Protein AF-A0A0F2PY92-F1 (afdb_monomer_lite)

pLDDT: mean 72.22, std 13.92, range [36.56, 88.12]

Foldseek 3Di:
DALLVVLLVCLVVPVVLLVVLLVVALPLQVNQVVSVVVPRDDHSVRLVVQLVVVHRNNSVVSNCSNVVVDPDDDDD

Secondary structure (DSSP, 8-state):
--HHHHHHHHHHH-HHHHHHHHHHTT-HHHHHHHHHHHT----HHHHHHHHHTT-TT-HHHHHHHHTT--SS----

Sequence (76 aa):
MSEIKRFNEDLSKNKELLEEVKKLGNDVAKIVAYANSKGYNFTVADVDANAKKGGELSGEELDKVAGGFVIGAIVA

Structure (mmCIF, N/CA/C/O backbone):
data_AF-A0A0F2PY92-F1
#
_entry.id   AF-A0A0F2PY92-F1
#
loop_
_atom_site.group_PDB
_atom_site.id
_atom_site.type_symbol
_atom_site.label_atom_id
_atom_site.label_alt_id
_atom_site.label_comp_id
_atom_site.label_asym_id
_atom_site.label_entity_id
_atom_site.label_seq_id
_atom_site.pdbx_PDB_ins_code
_atom_site.Cartn_x
_atom_site.Cartn_y
_atom_site.Cartn_z
_atom_site.occupancy
_atom_site.B_iso_or_equiv
_atom_site.auth_seq_id
_atom_site.auth_comp_id
_atom_site.auth_asym_id
_atom_site.auth_atom_id
_atom_site.pdbx_PDB_model_num
ATOM 1 N N . MET A 1 1 ? 5.952 18.104 -1.288 1.00 51.22 1 MET A N 1
ATOM 2 C CA . MET A 1 1 ? 5.978 16.829 -0.539 1.00 51.22 1 MET A CA 1
ATOM 3 C C . MET A 1 1 ? 5.696 15.729 -1.542 1.00 51.22 1 MET A C 1
ATOM 5 O O . MET A 1 1 ? 4.706 15.859 -2.248 1.00 51.22 1 MET A O 1
ATOM 9 N N . SER A 1 2 ? 6.568 14.729 -1.669 1.00 73.56 2 SER A N 1
ATOM 10 C CA . SER A 1 2 ? 6.336 13.600 -2.582 1.00 73.56 2 SER A CA 1
ATOM 11 C C . SER A 1 2 ? 5.187 12.738 -2.063 1.00 73.56 2 SER A C 1
ATOM 13 O O . SER A 1 2 ? 5.054 12.558 -0.852 1.00 73.56 2 SER A O 1
ATOM 15 N N . GLU A 1 3 ? 4.353 12.201 -2.950 1.00 81.44 3 GLU A N 1
ATOM 16 C CA . GLU A 1 3 ? 3.217 11.363 -2.540 1.00 81.44 3 GLU A CA 1
ATOM 17 C C . GLU A 1 3 ? 3.660 10.084 -1.834 1.00 81.44 3 GLU A C 1
ATOM 19 O O . GLU A 1 3 ? 3.005 9.653 -0.891 1.00 81.44 3 GLU A O 1
ATOM 24 N N . ILE A 1 4 ? 4.841 9.579 -2.192 1.00 78.06 4 ILE A N 1
ATOM 25 C CA . ILE A 1 4 ? 5.551 8.510 -1.486 1.00 78.06 4 ILE A CA 1
ATOM 26 C C . ILE A 1 4 ? 5.729 8.825 0.006 1.00 78.06 4 ILE A C 1
ATOM 28 O O . ILE A 1 4 ? 5.430 7.995 0.859 1.00 78.06 4 ILE A O 1
ATOM 32 N N . LYS A 1 5 ? 6.163 10.045 0.337 1.00 78.44 5 LYS A N 1
ATOM 33 C CA . LYS A 1 5 ? 6.391 10.484 1.721 1.00 78.44 5 LYS A CA 1
ATOM 34 C C . LYS A 1 5 ? 5.089 10.546 2.512 1.00 78.44 5 LYS A C 1
ATOM 36 O O . LYS A 1 5 ? 5.028 10.128 3.665 1.00 78.44 5 LYS A O 1
ATOM 41 N N . ARG A 1 6 ? 4.025 11.035 1.870 1.00 83.00 6 ARG A N 1
ATOM 42 C CA . ARG A 1 6 ? 2.683 11.083 2.460 1.00 83.00 6 ARG A CA 1
ATOM 43 C C . ARG A 1 6 ? 2.128 9.676 2.681 1.00 83.00 6 ARG A C 1
ATOM 45 O O . ARG A 1 6 ? 1.583 9.416 3.743 1.00 83.00 6 ARG A O 1
ATOM 52 N N . PHE A 1 7 ? 2.328 8.771 1.724 1.00 83.12 7 PHE A N 1
ATOM 53 C CA . PHE A 1 7 ? 1.959 7.364 1.847 1.00 83.12 7 PHE A CA 1
ATOM 54 C C .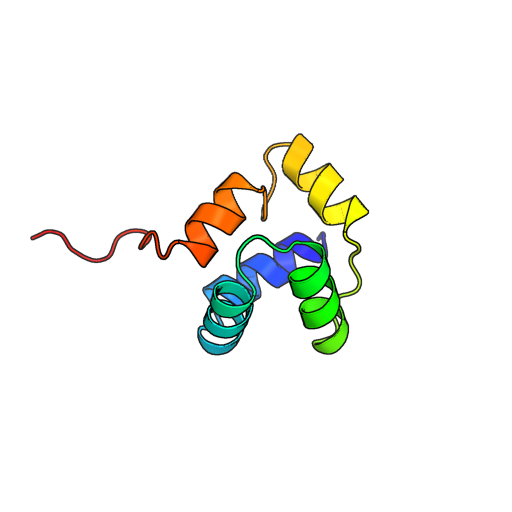 PHE A 1 7 ? 2.723 6.665 2.974 1.00 83.12 7 PHE A C 1
ATOM 56 O O . PHE A 1 7 ? 2.114 5.945 3.752 1.00 83.12 7 PHE A O 1
ATOM 63 N N . ASN A 1 8 ? 4.025 6.921 3.126 1.00 78.25 8 ASN A N 1
ATOM 64 C CA . ASN A 1 8 ? 4.831 6.335 4.199 1.00 78.25 8 ASN A CA 1
ATOM 65 C C . ASN A 1 8 ? 4.425 6.847 5.598 1.00 78.25 8 ASN A C 1
ATOM 67 O O . ASN A 1 8 ? 4.336 6.076 6.558 1.00 78.25 8 ASN A O 1
ATOM 71 N N . GLU A 1 9 ? 4.109 8.142 5.717 1.00 81.56 9 GLU A N 1
ATOM 72 C CA . GLU A 1 9 ? 3.510 8.686 6.943 1.00 81.56 9 GLU A CA 1
ATOM 73 C C . GLU A 1 9 ? 2.152 8.049 7.240 1.00 81.56 9 GLU A C 1
ATOM 75 O O . GLU A 1 9 ? 1.874 7.699 8.388 1.00 81.56 9 GLU A O 1
ATOM 80 N N . ASP A 1 10 ? 1.313 7.875 6.220 1.00 83.75 10 ASP A N 1
ATOM 81 C CA . ASP A 1 10 ? 0.024 7.212 6.366 1.00 83.75 10 ASP A CA 1
ATOM 82 C C . ASP A 1 10 ? 0.174 5.743 6.742 1.00 83.75 10 ASP A C 1
ATOM 84 O O . ASP A 1 10 ? -0.544 5.292 7.617 1.00 83.75 10 ASP A O 1
ATOM 88 N N . LEU A 1 11 ? 1.134 5.004 6.188 1.00 78.44 11 LEU A N 1
ATOM 89 C CA . LEU A 1 11 ? 1.437 3.636 6.619 1.00 78.44 11 LEU A CA 1
ATOM 90 C C . LEU A 1 11 ? 1.840 3.588 8.096 1.00 78.44 11 LEU A C 1
ATOM 92 O O . LEU A 1 11 ? 1.412 2.704 8.834 1.00 78.44 11 LEU A O 1
ATOM 96 N N . SER A 1 12 ? 2.620 4.568 8.551 1.00 76.06 12 SER A N 1
ATOM 97 C CA . SER A 1 12 ? 3.039 4.659 9.954 1.00 76.06 12 SER A CA 1
ATOM 98 C C . SER A 1 12 ? 1.886 5.030 10.897 1.00 76.06 12 SER A C 1
ATOM 100 O O . SER A 1 12 ? 1.886 4.625 12.061 1.00 76.06 12 SER A O 1
ATOM 102 N N . LYS A 1 13 ? 0.894 5.791 10.416 1.00 81.19 13 LYS A N 1
ATOM 103 C CA . LYS A 1 13 ? -0.268 6.245 11.204 1.00 81.19 13 LYS A CA 1
ATOM 104 C C . LYS A 1 13 ? -1.475 5.306 11.108 1.00 81.19 13 LYS A C 1
ATOM 106 O O . LYS A 1 13 ? -2.205 5.154 12.084 1.00 81.19 13 LYS A O 1
ATOM 111 N N . ASN A 1 14 ? -1.674 4.658 9.964 1.00 81.88 14 ASN A N 1
ATOM 112 C CA . ASN A 1 14 ? -2.792 3.778 9.644 1.00 81.88 14 ASN A CA 1
ATOM 113 C C . ASN A 1 14 ? -2.324 2.322 9.592 1.00 81.88 14 ASN A C 1
ATOM 115 O O . ASN A 1 14 ? -1.893 1.811 8.558 1.00 81.88 14 ASN A O 1
ATOM 119 N N . LYS A 1 15 ? -2.488 1.627 10.723 1.00 79.38 15 LYS A N 1
ATOM 120 C CA . LYS A 1 15 ? -2.138 0.204 10.870 1.00 79.38 15 LYS A CA 1
ATOM 121 C C . LYS A 1 15 ? -2.832 -0.701 9.855 1.00 79.38 15 LYS A C 1
ATOM 123 O O . LYS A 1 15 ? -2.216 -1.640 9.377 1.00 79.38 15 LYS A O 1
ATOM 128 N N . GLU A 1 16 ? -4.076 -0.400 9.497 1.00 82.62 16 GLU A N 1
ATOM 129 C CA . GLU A 1 16 ? -4.829 -1.170 8.500 1.00 82.62 16 GLU A CA 1
ATOM 130 C C . GLU A 1 16 ? -4.186 -1.058 7.106 1.00 82.62 16 GLU A C 1
ATOM 132 O O . GLU A 1 16 ? -4.058 -2.031 6.370 1.00 82.62 16 GLU A O 1
ATOM 137 N N . LEU A 1 17 ? -3.686 0.134 6.774 1.00 80.00 17 LEU A N 1
ATOM 138 C CA . LEU A 1 17 ? -2.979 0.414 5.527 1.00 80.00 17 LEU A CA 1
ATOM 139 C C . LEU A 1 17 ? -1.621 -0.305 5.502 1.00 80.00 17 LEU A C 1
ATOM 141 O O . LEU A 1 17 ? -1.262 -0.906 4.490 1.00 80.00 17 LEU A O 1
ATOM 145 N N . LEU A 1 18 ? -0.918 -0.306 6.639 1.00 80.75 18 LEU A N 1
ATOM 146 C CA . LEU A 1 18 ? 0.317 -1.060 6.853 1.00 80.75 18 LEU A CA 1
ATOM 147 C C . LEU A 1 18 ? 0.106 -2.573 6.736 1.00 80.75 18 LEU A C 1
ATOM 149 O O . LEU A 1 18 ? 0.933 -3.246 6.132 1.00 80.75 18 LEU A O 1
ATOM 153 N N . GLU A 1 19 ? -0.964 -3.122 7.310 1.00 82.12 19 GLU A N 1
ATOM 154 C CA . GLU A 1 19 ? -1.271 -4.553 7.228 1.00 82.12 19 GLU A CA 1
ATOM 155 C C . GLU A 1 19 ? -1.581 -4.994 5.802 1.00 82.12 19 GLU A C 1
ATOM 157 O O . GLU A 1 19 ? -1.093 -6.036 5.369 1.00 82.12 19 GLU A O 1
ATOM 162 N N . GLU A 1 20 ? -2.332 -4.195 5.046 1.00 82.56 20 GLU A N 1
ATOM 163 C CA . GLU A 1 20 ? -2.579 -4.488 3.636 1.00 82.56 20 GLU A CA 1
ATOM 164 C C . GLU A 1 20 ? -1.271 -4.434 2.840 1.00 82.56 20 GLU A C 1
ATOM 166 O O . GLU A 1 20 ? -0.952 -5.390 2.142 1.00 82.56 20 GLU A O 1
ATOM 171 N N . VAL A 1 21 ? -0.436 -3.405 3.022 1.00 79.12 21 VAL A N 1
ATOM 172 C CA . VAL A 1 21 ? 0.894 -3.350 2.384 1.00 79.12 21 VAL A CA 1
ATOM 173 C C . VAL A 1 21 ? 1.790 -4.520 2.807 1.00 79.12 21 VAL A C 1
ATOM 175 O O . VAL A 1 21 ? 2.459 -5.109 1.961 1.00 79.12 21 VAL A O 1
ATOM 178 N N . LYS A 1 22 ? 1.743 -4.943 4.074 1.00 78.38 22 LYS A N 1
ATOM 179 C CA . LYS A 1 22 ? 2.435 -6.145 4.567 1.00 78.38 22 LYS A CA 1
ATOM 180 C C . LYS A 1 22 ? 1.962 -7.419 3.875 1.00 78.38 22 LYS A C 1
ATOM 182 O O . LYS A 1 22 ? 2.793 -8.241 3.502 1.00 78.38 22 LYS A O 1
ATOM 187 N N 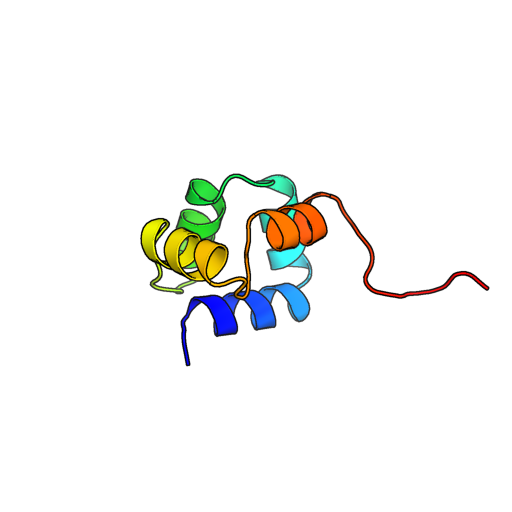. LYS A 1 23 ? 0.651 -7.579 3.674 1.00 80.88 23 LYS A N 1
ATOM 188 C CA . LYS A 1 23 ? 0.079 -8.713 2.926 1.00 80.88 23 LYS A CA 1
ATOM 189 C C . LYS A 1 23 ? 0.473 -8.687 1.454 1.00 80.88 23 LYS A C 1
ATOM 191 O O . LYS A 1 23 ? 0.634 -9.746 0.852 1.00 80.88 23 LYS A O 1
ATOM 196 N N . LEU A 1 24 ? 0.609 -7.494 0.873 1.00 79.50 24 LEU A N 1
ATOM 197 C CA . LEU A 1 24 ? 1.101 -7.316 -0.492 1.00 79.50 24 LEU A CA 1
ATOM 198 C C . LEU A 1 24 ? 2.599 -7.646 -0.604 1.00 79.50 24 LEU A C 1
ATOM 200 O O . LEU A 1 24 ? 3.043 -8.055 -1.674 1.00 79.50 24 LEU A O 1
ATOM 204 N N . GLY A 1 25 ? 3.353 -7.534 0.492 1.00 72.25 25 GLY A N 1
ATOM 205 C CA . GLY A 1 25 ? 4.766 -7.888 0.564 1.00 72.25 25 GLY A CA 1
ATOM 206 C C . GLY A 1 25 ? 5.665 -6.844 -0.099 1.00 72.25 25 GLY A C 1
ATOM 207 O O . GLY A 1 25 ? 5.362 -5.655 -0.103 1.00 72.25 25 GLY A O 1
ATOM 208 N N . ASN A 1 26 ? 6.768 -7.298 -0.699 1.00 70.75 26 ASN A N 1
ATOM 209 C CA . ASN A 1 26 ? 7.713 -6.433 -1.418 1.00 70.75 26 ASN A CA 1
ATOM 210 C C . ASN A 1 26 ? 7.294 -6.150 -2.882 1.00 70.75 26 ASN A C 1
ATOM 212 O O . ASN A 1 26 ? 8.092 -5.689 -3.698 1.00 70.75 26 ASN A O 1
ATOM 216 N N . ASP A 1 27 ? 6.042 -6.447 -3.251 1.00 80.06 27 ASP A N 1
ATOM 217 C CA . ASP A 1 27 ? 5.504 -6.180 -4.586 1.00 80.06 27 ASP A CA 1
ATOM 218 C C . ASP A 1 27 ? 5.180 -4.689 -4.756 1.00 80.06 27 ASP A C 1
ATOM 220 O O . ASP A 1 27 ? 4.041 -4.243 -4.578 1.00 80.06 27 ASP A O 1
ATOM 224 N N . VAL A 1 28 ? 6.179 -3.911 -5.177 1.00 78.12 28 VAL A N 1
ATOM 225 C CA . VAL A 1 28 ? 6.049 -2.462 -5.413 1.00 78.12 28 VAL A CA 1
ATOM 226 C C . VAL A 1 28 ? 4.864 -2.133 -6.331 1.00 78.12 28 VAL A C 1
ATOM 228 O O . VAL A 1 28 ? 4.120 -1.191 -6.075 1.00 78.12 28 VAL A O 1
ATOM 231 N N . ALA A 1 29 ? 4.624 -2.942 -7.368 1.00 83.81 29 ALA A N 1
ATOM 232 C CA . ALA A 1 29 ? 3.495 -2.758 -8.279 1.00 83.81 29 ALA A CA 1
ATOM 233 C C . ALA A 1 29 ? 2.132 -2.836 -7.573 1.00 83.81 29 ALA A C 1
ATOM 235 O O . ALA A 1 29 ? 1.245 -2.025 -7.849 1.00 83.81 29 ALA A O 1
ATOM 236 N N . LYS A 1 30 ? 1.966 -3.774 -6.633 1.00 85.94 30 LYS A N 1
ATOM 237 C CA . LYS A 1 30 ? 0.719 -3.917 -5.873 1.00 85.94 30 LYS A CA 1
ATOM 238 C C . LYS A 1 30 ? 0.563 -2.807 -4.842 1.00 85.94 30 LYS A C 1
ATOM 240 O O . LYS A 1 30 ? -0.536 -2.282 -4.691 1.00 85.94 30 LYS A O 1
ATOM 245 N N . ILE A 1 31 ? 1.652 -2.420 -4.177 1.00 81.88 31 ILE A N 1
ATOM 246 C CA . ILE A 1 31 ? 1.662 -1.317 -3.204 1.00 81.88 31 ILE A CA 1
ATOM 247 C C . ILE A 1 31 ? 1.253 -0.008 -3.886 1.00 81.88 31 ILE A C 1
ATOM 249 O O . ILE A 1 31 ? 0.391 0.707 -3.385 1.00 81.88 31 ILE A O 1
ATOM 253 N N . VAL A 1 32 ? 1.808 0.267 -5.068 1.00 84.81 32 VAL A N 1
ATOM 254 C CA . VAL A 1 32 ? 1.462 1.438 -5.884 1.00 84.81 32 VAL A CA 1
ATOM 255 C C . VAL A 1 32 ? 0.004 1.395 -6.336 1.00 84.81 32 VAL A C 1
ATOM 257 O O . VAL A 1 32 ? -0.682 2.412 -6.255 1.00 84.81 32 VAL A O 1
ATOM 260 N N . ALA A 1 33 ? -0.496 0.240 -6.782 1.00 87.88 33 ALA A N 1
ATOM 261 C CA . ALA A 1 33 ? -1.899 0.089 -7.170 1.00 87.88 33 ALA A CA 1
ATOM 262 C C . ALA A 1 33 ? -2.850 0.324 -5.982 1.00 87.88 33 ALA A C 1
ATOM 264 O O . ALA A 1 33 ? -3.854 1.025 -6.114 1.00 87.88 33 ALA A O 1
ATOM 265 N N . TYR A 1 34 ? -2.503 -0.204 -4.806 1.00 86.06 34 TYR A N 1
ATOM 266 C CA . TYR A 1 34 ? -3.252 0.013 -3.571 1.00 86.06 34 TYR A CA 1
ATOM 267 C C . TYR A 1 34 ? -3.234 1.484 -3.146 1.00 86.06 34 TYR A C 1
ATOM 269 O O . TYR A 1 34 ? -4.275 2.052 -2.817 1.00 86.06 34 TYR A O 1
ATOM 277 N N . ALA A 1 35 ? -2.073 2.134 -3.225 1.00 84.75 35 ALA A N 1
ATOM 278 C CA . ALA A 1 35 ? -1.936 3.552 -2.933 1.00 84.75 35 ALA A CA 1
ATOM 279 C C . ALA A 1 35 ? -2.749 4.421 -3.909 1.00 84.75 35 ALA A C 1
ATOM 281 O O . ALA A 1 35 ? -3.509 5.283 -3.473 1.00 84.75 35 ALA A O 1
ATOM 282 N N . ASN A 1 36 ? -2.711 4.133 -5.212 1.00 88.12 36 ASN A N 1
ATOM 283 C CA . ASN A 1 36 ? -3.572 4.803 -6.196 1.00 88.12 36 ASN A CA 1
ATOM 284 C C . ASN A 1 36 ? -5.056 4.619 -5.867 1.00 88.12 36 ASN A C 1
ATOM 286 O O . ASN A 1 36 ? -5.819 5.582 -5.911 1.00 88.12 36 ASN A O 1
ATOM 290 N N . SER A 1 37 ? -5.459 3.424 -5.427 1.00 87.31 37 SER A N 1
ATOM 291 C CA . SER A 1 37 ? -6.833 3.165 -4.986 1.00 87.31 37 SER A CA 1
ATOM 292 C C . SER A 1 37 ? -7.238 3.948 -3.729 1.00 87.31 37 SER A C 1
ATOM 294 O O . SER A 1 37 ? -8.429 4.173 -3.517 1.00 87.31 37 SER A O 1
ATOM 296 N N . LYS A 1 38 ? -6.279 4.355 -2.890 1.00 83.44 38 LYS A N 1
ATOM 297 C CA . LYS A 1 38 ? -6.499 5.213 -1.712 1.00 83.44 38 LYS A CA 1
ATOM 298 C C . LYS A 1 38 ? -6.401 6.711 -2.036 1.00 83.44 38 LYS A C 1
ATOM 300 O O . LYS A 1 38 ? -6.681 7.531 -1.166 1.00 83.44 38 LYS A O 1
ATOM 305 N N . GLY A 1 39 ? -6.044 7.064 -3.273 1.00 85.12 39 GLY A N 1
ATOM 306 C CA . GLY A 1 39 ? -5.934 8.445 -3.748 1.00 85.12 39 GLY A CA 1
ATOM 307 C C . GLY A 1 39 ? -4.516 9.021 -3.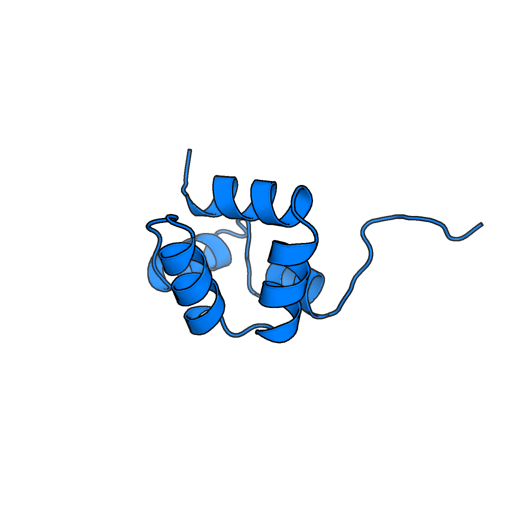752 1.00 85.12 39 GLY A C 1
ATOM 308 O O . GLY A 1 39 ? -4.381 10.237 -3.863 1.00 85.12 39 GLY A O 1
ATOM 309 N N . TYR A 1 40 ? -3.476 8.189 -3.628 1.00 84.94 40 TYR A N 1
ATOM 310 C CA . TYR A 1 40 ? -2.082 8.613 -3.805 1.00 84.94 40 TYR A CA 1
ATOM 311 C C . TYR A 1 40 ? -1.642 8.407 -5.253 1.00 84.94 40 TYR A C 1
ATOM 313 O O . TYR A 1 40 ? -1.663 7.284 -5.752 1.00 84.94 40 TYR A O 1
ATOM 321 N N . ASN A 1 41 ? -1.180 9.454 -5.922 1.00 84.94 41 ASN A N 1
ATOM 322 C CA . ASN A 1 41 ? -0.867 9.422 -7.348 1.00 84.94 41 ASN A CA 1
ATOM 323 C C . ASN A 1 41 ? 0.656 9.338 -7.599 1.00 84.94 41 ASN A C 1
ATOM 325 O O . ASN A 1 41 ? 1.294 10.225 -8.163 1.00 84.94 41 ASN A O 1
ATOM 329 N N . PHE A 1 42 ? 1.252 8.210 -7.202 1.00 83.50 42 PHE A N 1
ATOM 330 C CA . PHE A 1 42 ? 2.637 7.859 -7.543 1.00 83.50 42 PHE A CA 1
ATOM 331 C C . PHE A 1 42 ? 2.707 6.577 -8.375 1.00 83.50 42 PHE A C 1
ATOM 333 O O . PHE A 1 42 ? 1.742 5.820 -8.464 1.00 83.50 42 PHE A O 1
ATOM 340 N N . THR A 1 43 ? 3.850 6.339 -9.019 1.00 85.56 43 THR A N 1
ATOM 341 C CA . THR A 1 43 ? 4.066 5.172 -9.888 1.00 85.56 43 THR A CA 1
ATOM 342 C C . THR A 1 43 ? 5.177 4.279 -9.356 1.00 85.56 43 THR A C 1
ATOM 344 O O . THR A 1 43 ? 5.994 4.697 -8.540 1.00 85.56 43 THR A O 1
ATOM 347 N N . VAL A 1 44 ? 5.250 3.052 -9.875 1.00 83.00 44 VAL A N 1
ATOM 348 C CA . VAL A 1 44 ? 6.346 2.111 -9.585 1.00 83.00 44 VAL A CA 1
ATOM 349 C C . VAL A 1 44 ? 7.703 2.725 -9.922 1.00 83.00 44 VAL A C 1
ATOM 351 O O . VAL A 1 44 ? 8.656 2.527 -9.183 1.00 83.00 44 VAL A O 1
ATOM 354 N N . ALA A 1 45 ? 7.778 3.518 -10.994 1.00 82.94 45 ALA A N 1
ATOM 355 C CA . ALA A 1 45 ? 8.997 4.221 -11.378 1.00 82.94 45 ALA A CA 1
ATOM 356 C C . ALA A 1 45 ? 9.407 5.289 -10.353 1.00 82.94 45 ALA A C 1
ATOM 358 O O . ALA A 1 45 ? 10.596 5.468 -10.116 1.00 82.94 45 ALA A O 1
ATOM 359 N N . ASP A 1 46 ? 8.440 5.970 -9.731 1.00 82.06 46 ASP A N 1
ATOM 360 C CA . ASP A 1 46 ? 8.709 6.947 -8.671 1.00 82.06 46 ASP A CA 1
ATOM 361 C C . ASP A 1 46 ? 9.253 6.244 -7.419 1.00 82.06 46 ASP A C 1
ATOM 363 O O . ASP A 1 46 ? 10.246 6.685 -6.844 1.00 82.06 46 ASP A O 1
ATOM 367 N N . VAL A 1 47 ? 8.670 5.094 -7.054 1.00 77.62 47 VAL A N 1
ATOM 368 C CA . VAL A 1 47 ? 9.146 4.277 -5.927 1.00 77.62 47 VAL A CA 1
ATOM 369 C C . VAL A 1 47 ? 10.526 3.692 -6.210 1.00 77.62 47 VAL A C 1
ATOM 371 O O . VAL A 1 47 ? 11.392 3.772 -5.351 1.00 77.62 47 VAL A O 1
ATOM 374 N N . ASP A 1 48 ? 10.779 3.176 -7.414 1.00 75.81 48 ASP A N 1
ATOM 375 C CA . ASP A 1 48 ? 12.095 2.666 -7.825 1.00 75.81 48 ASP A CA 1
ATOM 376 C C . ASP A 1 48 ? 13.157 3.779 -7.853 1.00 75.81 48 ASP A C 1
ATOM 378 O O . ASP A 1 48 ? 14.280 3.600 -7.377 1.00 75.81 48 ASP A O 1
ATOM 382 N N . ALA A 1 49 ? 12.794 4.966 -8.344 1.00 77.81 49 ALA A N 1
ATOM 383 C CA . ALA A 1 49 ? 13.668 6.133 -8.330 1.00 77.81 49 ALA A CA 1
ATOM 384 C C . ALA A 1 49 ? 13.957 6.619 -6.903 1.00 77.81 49 ALA A C 1
ATOM 386 O O 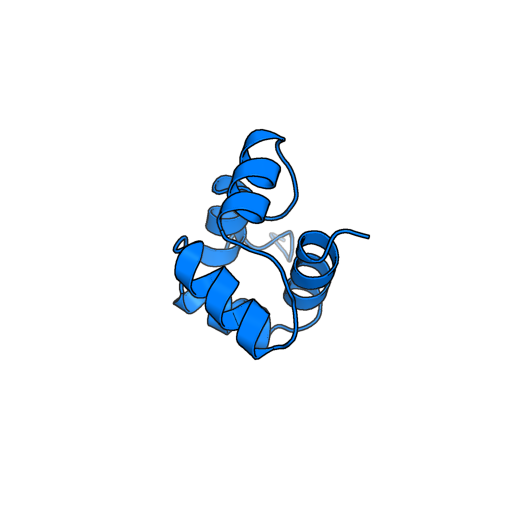. ALA A 1 49 ? 15.074 7.067 -6.630 1.00 77.81 49 ALA A O 1
ATOM 387 N N . ASN A 1 50 ? 12.982 6.520 -5.995 1.00 73.94 50 ASN A N 1
ATOM 388 C CA . ASN A 1 50 ? 13.173 6.842 -4.585 1.00 73.94 50 ASN A CA 1
ATOM 389 C C . ASN A 1 50 ? 14.015 5.770 -3.882 1.00 73.94 50 ASN A C 1
ATOM 391 O O . ASN A 1 50 ? 14.942 6.109 -3.152 1.00 73.94 50 ASN A O 1
ATOM 395 N N . ALA A 1 51 ? 13.786 4.494 -4.196 1.00 70.56 51 ALA A N 1
ATOM 396 C CA . ALA A 1 51 ? 14.542 3.362 -3.679 1.00 70.56 51 ALA A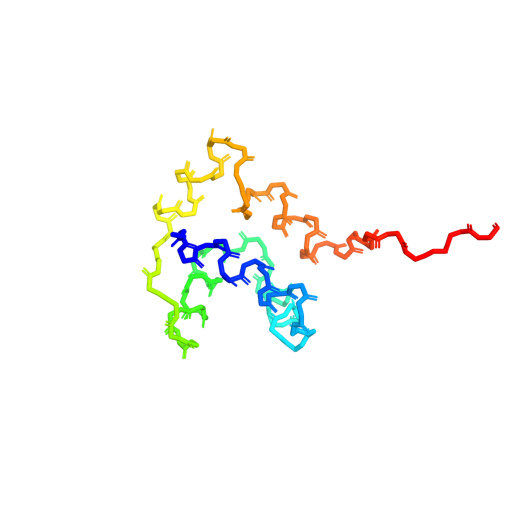 CA 1
ATOM 397 C C . ALA A 1 51 ? 16.028 3.456 -4.039 1.00 70.56 51 ALA A C 1
ATOM 399 O O . ALA A 1 51 ? 16.906 3.316 -3.191 1.00 70.56 51 ALA A O 1
ATOM 400 N N . LYS A 1 52 ? 16.328 3.800 -5.296 1.00 68.75 52 LYS A N 1
ATOM 401 C CA . LYS A 1 52 ? 17.701 4.036 -5.770 1.00 68.75 52 LYS A CA 1
ATOM 402 C C . LYS A 1 52 ? 18.389 5.218 -5.093 1.00 68.75 52 LYS A C 1
ATOM 404 O O . LYS A 1 52 ? 19.615 5.286 -5.089 1.00 68.75 52 LYS A O 1
ATOM 409 N N . LYS A 1 53 ? 17.618 6.154 -4.541 1.00 67.50 53 LYS A N 1
ATOM 410 C CA . LYS A 1 53 ? 18.131 7.294 -3.773 1.00 67.50 53 LYS A CA 1
ATOM 411 C C . LYS A 1 53 ? 18.247 7.000 -2.273 1.00 67.50 53 LYS A C 1
ATOM 413 O O . LYS A 1 53 ? 18.627 7.905 -1.535 1.00 67.50 53 LYS A O 1
ATOM 418 N N . GLY A 1 54 ? 17.934 5.778 -1.826 1.00 62.28 54 GLY A N 1
ATOM 419 C CA . GLY A 1 54 ? 17.843 5.437 -0.402 1.00 62.28 54 GLY A CA 1
ATOM 420 C C . GLY A 1 54 ? 16.693 6.160 0.302 1.00 62.28 54 GLY A C 1
ATOM 421 O O . GLY A 1 54 ? 16.790 6.484 1.482 1.00 62.28 54 GLY A O 1
ATOM 422 N N . GLY A 1 55 ? 15.649 6.507 -0.450 1.00 60.59 55 GLY A N 1
ATOM 423 C CA . GLY A 1 55 ? 14.475 7.214 0.035 1.00 60.59 55 GLY A CA 1
ATOM 424 C C . GLY A 1 55 ? 13.376 6.274 0.525 1.00 60.59 55 GLY A C 1
ATOM 425 O O . GLY A 1 55 ? 13.380 5.080 0.237 1.00 60.59 55 GLY A O 1
ATOM 426 N N . GLU A 1 56 ? 12.414 6.881 1.215 1.00 58.69 56 GLU A N 1
ATOM 427 C CA . GLU A 1 56 ? 11.213 6.278 1.804 1.00 58.69 56 GLU A CA 1
ATOM 428 C C . GLU A 1 56 ? 10.547 5.250 0.858 1.00 58.69 56 GLU A C 1
ATOM 430 O O . GLU A 1 56 ? 10.222 5.586 -0.282 1.00 58.69 56 GLU A O 1
ATOM 435 N N . LEU A 1 57 ? 10.318 4.016 1.328 1.00 66.31 57 LEU A N 1
ATOM 436 C CA . LEU A 1 57 ? 9.852 2.852 0.535 1.00 66.31 57 LEU A CA 1
ATOM 437 C C . LEU A 1 57 ? 10.923 2.208 -0.367 1.00 66.31 57 LEU A C 1
ATOM 439 O O . LEU A 1 57 ? 10.590 1.578 -1.375 1.00 66.31 57 LEU A O 1
ATOM 443 N N . SER A 1 58 ? 12.207 2.324 -0.019 1.00 63.34 58 SER A N 1
ATOM 444 C CA . SER A 1 58 ? 13.246 1.488 -0.638 1.00 63.34 58 SER A CA 1
ATOM 445 C C . SER A 1 58 ? 12.902 0.004 -0.490 1.00 63.34 58 SER A C 1
ATOM 447 O O . SER A 1 58 ? 12.260 -0.369 0.485 1.00 63.34 58 SER A O 1
ATOM 449 N N . GLY A 1 59 ? 13.360 -0.866 -1.398 1.00 60.50 59 GLY A N 1
ATOM 450 C CA . GLY A 1 59 ? 13.131 -2.316 -1.278 1.00 60.50 59 GLY A CA 1
ATOM 451 C C . GLY A 1 59 ? 13.527 -2.879 0.097 1.00 60.50 59 GLY A C 1
ATOM 452 O O . GLY A 1 59 ? 12.853 -3.759 0.609 1.00 60.50 59 GLY A O 1
ATOM 453 N N . GLU A 1 60 ? 14.545 -2.300 0.741 1.00 63.09 60 GLU A N 1
ATOM 454 C CA . GLU A 1 60 ? 14.923 -2.594 2.130 1.00 63.09 60 GLU A CA 1
ATOM 455 C C . GLU A 1 60 ? 13.933 -2.069 3.180 1.00 63.09 60 GLU A C 1
ATOM 457 O O . GLU A 1 60 ? 13.689 -2.743 4.173 1.00 63.09 60 GLU A O 1
ATOM 462 N N . GLU A 1 61 ? 13.339 -0.889 3.002 1.00 65.81 61 GLU A N 1
ATOM 463 C CA . GLU A 1 61 ? 12.316 -0.366 3.919 1.00 65.81 61 GLU A CA 1
ATOM 464 C C . GLU A 1 61 ? 10.966 -1.053 3.725 1.00 65.81 61 GLU A C 1
ATOM 466 O O . GLU A 1 61 ? 10.251 -1.275 4.697 1.00 65.81 61 GLU A O 1
ATOM 471 N N . LEU A 1 62 ? 10.632 -1.427 2.489 1.00 66.69 62 LEU A N 1
ATOM 472 C CA . LEU A 1 62 ? 9.480 -2.259 2.168 1.00 66.69 62 LEU A CA 1
ATOM 473 C C . LEU A 1 62 ? 9.657 -3.666 2.720 1.00 66.69 62 LEU A C 1
ATOM 475 O O . LEU A 1 62 ? 8.709 -4.187 3.290 1.00 66.69 62 LEU A O 1
ATOM 479 N N . ASP A 1 63 ? 10.854 -4.248 2.641 1.00 63.41 63 ASP A N 1
ATOM 480 C CA . ASP A 1 63 ? 11.177 -5.507 3.317 1.00 63.41 63 ASP A CA 1
ATOM 481 C C . ASP A 1 63 ? 11.076 -5.362 4.842 1.00 63.41 63 ASP A C 1
ATOM 483 O O . ASP A 1 63 ? 10.490 -6.204 5.513 1.00 63.41 63 ASP A O 1
ATOM 487 N N . LYS A 1 64 ? 11.515 -4.234 5.406 1.00 64.75 64 LYS A N 1
ATOM 488 C CA . LYS A 1 64 ? 11.387 -3.941 6.843 1.00 64.75 64 LYS A CA 1
ATOM 489 C C . LYS A 1 64 ? 9.927 -3.780 7.282 1.00 64.75 64 LYS A C 1
ATOM 491 O O . LYS A 1 64 ? 9.536 -4.276 8.343 1.00 64.75 64 LYS A O 1
ATOM 496 N N . VAL A 1 65 ? 9.113 -3.120 6.457 1.00 63.22 65 VAL A N 1
ATOM 497 C CA . VAL A 1 65 ? 7.671 -2.944 6.661 1.00 63.22 65 VAL A CA 1
ATOM 498 C C . VAL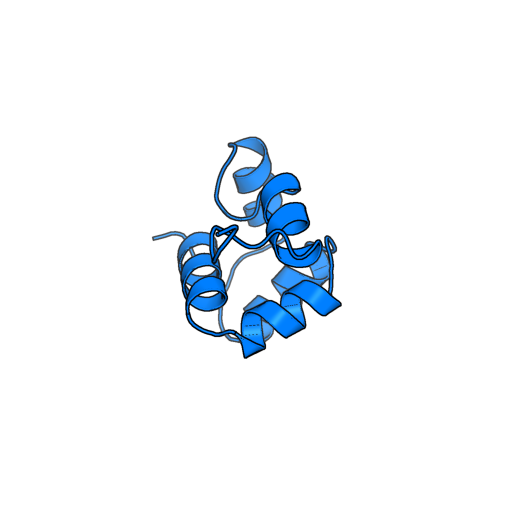 A 1 65 ? 6.941 -4.272 6.470 1.00 63.22 65 VAL A C 1
ATOM 500 O O . VAL A 1 65 ? 6.176 -4.639 7.352 1.00 63.22 65 VAL A O 1
ATOM 503 N N . ALA A 1 66 ? 7.194 -5.019 5.395 1.00 59.16 66 ALA A N 1
ATOM 504 C CA . ALA A 1 66 ? 6.537 -6.281 5.042 1.00 59.16 66 ALA A CA 1
ATOM 505 C C . ALA A 1 66 ? 6.969 -7.459 5.927 1.00 59.16 66 ALA A C 1
ATOM 507 O O . ALA A 1 66 ? 6.131 -8.231 6.389 1.00 59.16 66 ALA A O 1
ATOM 508 N N . GLY A 1 67 ? 8.263 -7.556 6.224 1.00 52.00 67 GLY A N 1
ATOM 509 C CA . GLY A 1 67 ? 8.892 -8.581 7.058 1.00 52.00 67 GLY A CA 1
ATOM 510 C C . GLY A 1 67 ? 8.628 -8.419 8.554 1.00 52.00 67 GLY A C 1
ATOM 511 O O . GLY A 1 67 ? 9.091 -9.226 9.355 1.00 52.00 67 GLY A O 1
ATOM 512 N N . GLY A 1 68 ? 7.864 -7.398 8.957 1.00 44.47 68 GLY A N 1
ATOM 513 C CA . GLY A 1 68 ? 7.468 -7.229 10.350 1.00 44.47 68 GLY A CA 1
ATOM 514 C C . GLY A 1 68 ? 8.630 -6.857 11.267 1.00 44.47 68 GLY A C 1
ATOM 515 O O . GLY A 1 68 ? 8.598 -7.208 12.447 1.00 44.47 68 GLY A O 1
ATOM 516 N N . PHE A 1 69 ? 9.631 -6.118 10.775 1.00 43.12 69 PHE A N 1
ATOM 517 C CA . PHE A 1 69 ? 10.627 -5.552 11.672 1.00 43.12 69 PHE A CA 1
ATOM 518 C C . PHE A 1 69 ? 10.000 -4.384 12.430 1.00 43.12 69 PHE A C 1
ATOM 520 O O . PHE A 1 69 ? 9.894 -3.249 11.964 1.00 43.12 69 PHE A O 1
ATOM 527 N N . VAL A 1 70 ? 9.542 -4.727 13.626 1.00 42.84 70 VAL A N 1
ATOM 528 C CA . VAL A 1 70 ? 9.166 -3.835 14.710 1.00 42.84 70 VAL A CA 1
ATOM 529 C C . VAL A 1 70 ? 10.237 -2.752 14.838 1.00 42.84 70 VAL A C 1
ATOM 531 O O . VAL A 1 70 ? 11.337 -2.998 15.329 1.00 42.84 70 VAL A O 1
ATOM 534 N N . ILE A 1 71 ? 9.918 -1.524 14.433 1.00 45.75 71 ILE A N 1
ATOM 535 C CA . ILE A 1 71 ? 10.607 -0.365 14.991 1.00 45.75 71 ILE A CA 1
ATOM 536 C C . ILE A 1 71 ? 10.213 -0.263 16.471 1.00 45.75 71 ILE A C 1
ATOM 538 O O . ILE A 1 71 ? 9.202 0.322 16.836 1.00 45.75 71 ILE A O 1
ATOM 542 N N . GLY A 1 72 ? 11.007 -0.913 17.322 1.00 41.16 72 GLY A N 1
ATOM 543 C CA . GLY A 1 72 ? 11.297 -0.451 18.678 1.00 41.16 72 GLY A CA 1
ATOM 544 C C . GLY A 1 72 ? 10.143 -0.368 19.677 1.00 41.16 72 GLY A C 1
ATOM 545 O O . GLY A 1 72 ? 10.056 0.621 20.398 1.00 41.16 72 GLY A O 1
ATOM 546 N N . ALA A 1 73 ? 9.329 -1.413 19.817 1.00 46.19 73 ALA A N 1
ATOM 547 C CA . ALA A 1 73 ? 8.688 -1.672 21.101 1.00 46.19 73 ALA A CA 1
ATOM 548 C C . ALA A 1 73 ? 9.289 -2.948 21.707 1.00 46.19 73 ALA A C 1
ATOM 550 O O . ALA A 1 73 ? 9.041 -4.045 21.218 1.00 46.19 73 ALA A O 1
ATOM 551 N N . ILE A 1 74 ? 10.042 -2.732 22.792 1.00 47.56 74 ILE A N 1
ATOM 552 C CA . ILE A 1 74 ? 10.312 -3.621 23.934 1.00 47.56 74 ILE A CA 1
ATOM 553 C C . ILE A 1 74 ? 11.054 -4.950 23.689 1.00 47.56 74 ILE A C 1
ATOM 555 O O . ILE A 1 74 ? 10.453 -6.005 23.521 1.00 47.56 74 ILE A O 1
ATOM 559 N N . VAL A 1 75 ? 12.379 -4.915 23.873 1.00 36.56 75 VAL A N 1
ATOM 560 C CA . VAL A 1 75 ? 13.043 -5.925 24.714 1.00 36.56 75 VAL A CA 1
ATOM 561 C C . VAL A 1 75 ? 13.327 -5.245 26.054 1.00 36.56 75 VAL A C 1
ATOM 563 O O . VAL A 1 75 ? 13.957 -4.187 26.093 1.00 36.56 75 VAL A O 1
ATOM 566 N N . ALA A 1 76 ? 12.718 -5.803 27.098 1.00 36.59 76 ALA A N 1
ATOM 567 C CA . ALA A 1 76 ? 12.957 -5.506 28.504 1.00 36.59 76 ALA A CA 1
ATOM 568 C C . ALA A 1 76 ? 14.256 -6.161 28.989 1.00 36.59 76 ALA A C 1
ATOM 570 O O . ALA A 1 76 ? 14.683 -7.148 28.344 1.00 36.59 76 ALA A O 1
#

Radius of gyration: 12.01 Å; chains: 1; bounding box: 25×26×40 Å